Protein AF-A0A7S0G1V3-F1 (afdb_monomer_lite)

Organism: NCBI:txid101924

pLDDT: mean 77.59, std 11.58, range [48.78, 94.12]

InterPro domains:
  IPR014721 Small ribosomal subunit protein uS5 domain 2-type fold, subgroup [G3DSA:3.30.230.10] (59-110)
  IPR020568 Ribosomal protein uS5 domain 2-type superfamily [SSF54211] (12-94)
  IPR050634 DNA Topoisomerase II [PTHR10169] (5-95)

Structure (mmCIF, N/CA/C/O backbone):
data_AF-A0A7S0G1V3-F1
#
_entry.id   AF-A0A7S0G1V3-F1
#
loop_
_atom_site.group_PDB
_atom_site.id
_atom_site.type_symbol
_atom_site.label_atom_id
_atom_site.label_alt_id
_atom_site.label_comp_id
_atom_site.label_asym_id
_atom_site.label_entity_id
_atom_site.label_seq_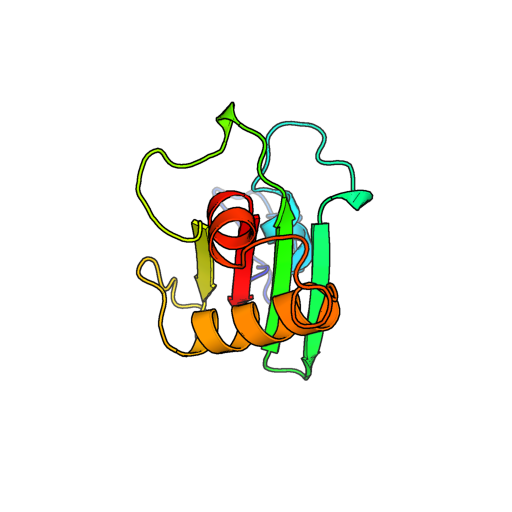id
_atom_site.pdbx_PDB_ins_code
_atom_site.Cartn_x
_atom_site.Cartn_y
_atom_site.Cartn_z
_atom_site.occupancy
_atom_site.B_iso_or_equiv
_atom_site.auth_seq_id
_atom_site.auth_comp_id
_atom_site.auth_asym_id
_atom_site.auth_atom_id
_atom_site.pdbx_PDB_model_num
ATOM 1 N N . ALA A 1 1 ? -8.571 2.653 11.430 1.00 56.03 1 ALA A N 1
ATOM 2 C CA . ALA A 1 1 ? -8.664 4.096 11.149 1.00 56.03 1 ALA A CA 1
ATOM 3 C C . ALA A 1 1 ? -8.406 4.331 9.666 1.00 56.03 1 ALA A C 1
ATOM 5 O O . ALA A 1 1 ? -9.358 4.460 8.921 1.00 56.03 1 ALA A O 1
ATOM 6 N N . CYS A 1 2 ? -7.164 4.199 9.203 1.00 62.66 2 CYS A N 1
ATOM 7 C CA . CYS A 1 2 ? -6.742 4.473 7.819 1.00 62.66 2 CYS A CA 1
ATOM 8 C C . CYS A 1 2 ? -7.369 3.611 6.704 1.00 62.66 2 CYS A C 1
ATOM 10 O O . CYS A 1 2 ? -7.439 4.003 5.538 1.00 62.66 2 CYS A O 1
ATOM 12 N N . LEU A 1 3 ? -7.776 2.390 7.052 1.00 67.12 3 LEU A N 1
ATOM 13 C CA . LEU A 1 3 ? -8.255 1.372 6.110 1.00 67.12 3 LEU A CA 1
ATOM 14 C C . LEU A 1 3 ? -9.781 1.265 6.054 1.00 67.12 3 LEU A C 1
ATOM 16 O O . LEU A 1 3 ? -10.304 0.580 5.179 1.00 67.12 3 LEU A O 1
ATOM 20 N N . ALA A 1 4 ? -10.471 1.928 6.979 1.00 63.22 4 ALA A N 1
ATOM 21 C CA . ALA A 1 4 ? -11.924 1.988 7.019 1.00 63.22 4 ALA A CA 1
ATOM 22 C C . ALA A 1 4 ? -12.438 3.111 6.102 1.00 63.22 4 ALA A C 1
ATOM 24 O O . ALA A 1 4 ? -11.638 3.837 5.492 1.00 63.22 4 ALA A O 1
ATOM 25 N N . ASP A 1 5 ? -13.761 3.223 5.994 1.00 64.69 5 ASP A N 1
ATOM 26 C CA . ASP A 1 5 ? -14.420 4.373 5.378 1.00 64.69 5 ASP A CA 1
ATOM 27 C C . ASP A 1 5 ? -14.070 5.673 6.122 1.00 64.69 5 ASP A C 1
ATOM 29 O O . ASP A 1 5 ? -13.681 5.667 7.297 1.00 64.69 5 ASP A O 1
ATOM 33 N N . GLU A 1 6 ? -14.166 6.797 5.413 1.00 69.62 6 GLU A N 1
ATOM 34 C CA . GLU A 1 6 ? -13.853 8.118 5.961 1.00 69.62 6 GLU A CA 1
ATOM 35 C C . GLU A 1 6 ? -14.678 8.391 7.233 1.00 69.62 6 GLU A C 1
ATOM 37 O O . GLU A 1 6 ? -15.892 8.202 7.259 1.00 69.62 6 GLU A O 1
ATOM 42 N N . GLY A 1 7 ? -14.006 8.831 8.304 1.00 73.25 7 GLY A N 1
ATOM 43 C CA . GLY A 1 7 ? -14.647 9.223 9.568 1.00 73.25 7 GLY A CA 1
ATOM 44 C C . GLY A 1 7 ? -14.539 8.222 10.725 1.00 73.25 7 GLY A C 1
ATOM 45 O O . GLY A 1 7 ? -14.945 8.549 11.840 1.00 73.25 7 GLY A O 1
ATOM 46 N N . VAL A 1 8 ? -13.949 7.037 10.528 1.00 82.44 8 VAL A N 1
ATOM 47 C CA . VAL A 1 8 ? -13.807 6.044 11.610 1.00 82.44 8 VAL A CA 1
ATOM 48 C C . VAL A 1 8 ? -12.602 6.339 12.512 1.00 82.44 8 VAL A C 1
ATOM 50 O O . VAL A 1 8 ? -11.442 6.224 12.105 1.00 82.44 8 VAL A O 1
ATOM 53 N N . GLN A 1 9 ? -12.876 6.637 13.784 1.00 83.62 9 GLN A N 1
ATOM 54 C CA . GLN A 1 9 ? -11.856 6.769 14.827 1.00 83.62 9 GLN A CA 1
ATOM 55 C C . GLN A 1 9 ? -11.584 5.414 15.482 1.00 83.62 9 GLN A C 1
ATOM 57 O O . GLN A 1 9 ? -12.512 4.683 15.816 1.00 83.62 9 GLN A O 1
ATOM 62 N N . VAL A 1 10 ? -10.306 5.074 15.667 1.00 85.50 10 VAL A N 1
ATOM 63 C CA . VAL A 1 10 ? -9.899 3.805 16.286 1.00 85.50 10 VAL A CA 1
ATOM 64 C C . VAL A 1 10 ? -9.008 4.072 17.488 1.00 85.50 10 VAL A C 1
ATOM 66 O O . VAL A 1 10 ? -8.071 4.872 17.422 1.00 85.50 10 VAL A O 1
ATOM 69 N N . THR A 1 11 ? -9.302 3.370 18.576 1.00 90.25 11 THR A N 1
ATOM 70 C CA . THR A 1 11 ? -8.497 3.325 19.792 1.00 90.25 11 THR A CA 1
ATOM 71 C C . THR A 1 11 ? -7.918 1.923 19.965 1.00 90.25 11 THR A C 1
ATOM 73 O O . THR A 1 11 ? -8.552 0.924 19.629 1.00 90.25 11 THR A O 1
ATOM 76 N N . PHE A 1 12 ? -6.690 1.844 20.467 1.00 88.44 12 PHE A N 1
ATOM 77 C CA . PHE A 1 12 ? -6.016 0.599 20.813 1.00 88.44 12 PHE A CA 1
ATOM 78 C C . PHE A 1 12 ? -5.470 0.724 22.234 1.00 88.44 12 PHE A C 1
ATOM 80 O O . PHE A 1 12 ? -4.729 1.660 22.532 1.00 88.44 12 PHE A O 1
ATOM 87 N N . ASN A 1 13 ? -5.873 -0.187 23.124 1.00 94.12 13 ASN A N 1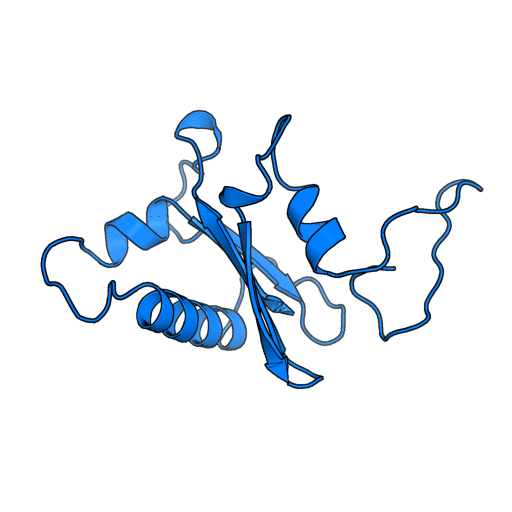
ATOM 88 C CA . ASN A 1 13 ? -5.515 -0.167 24.550 1.00 94.12 13 ASN A CA 1
ATOM 89 C C . ASN A 1 13 ? -5.767 1.194 25.230 1.00 94.12 13 ASN A C 1
ATOM 91 O O . ASN A 1 13 ? -4.929 1.692 25.975 1.00 94.12 13 ASN A O 1
ATOM 95 N N . GLY A 1 14 ? -6.902 1.832 24.925 1.00 91.88 14 GLY A N 1
ATOM 96 C CA . GLY A 1 14 ? -7.274 3.144 25.471 1.00 91.88 14 GLY A CA 1
ATOM 97 C C . GLY A 1 14 ? -6.592 4.343 24.803 1.00 91.88 14 GLY A C 1
ATOM 98 O O . GLY A 1 14 ? -7.044 5.470 24.981 1.00 91.88 14 GLY A O 1
ATOM 99 N N . ASN A 1 15 ? -5.575 4.121 23.968 1.00 92.12 15 ASN A N 1
ATOM 100 C CA . ASN A 1 15 ? -4.884 5.181 23.243 1.00 92.12 15 ASN A CA 1
ATOM 101 C C . ASN A 1 15 ? -5.483 5.373 21.851 1.00 92.12 15 ASN A C 1
ATOM 103 O O . ASN A 1 15 ? -5.729 4.415 21.116 1.00 92.12 15 ASN A O 1
ATOM 107 N N . ARG A 1 16 ? -5.703 6.629 21.460 1.00 87.56 16 ARG A N 1
ATOM 108 C CA . ARG A 1 16 ? -6.159 6.958 20.109 1.00 87.56 16 ARG A CA 1
ATOM 109 C C . ARG A 1 16 ? -5.024 6.751 19.118 1.00 87.56 16 ARG A C 1
ATOM 111 O O . ARG A 1 16 ? -3.930 7.278 19.296 1.00 87.56 16 ARG A O 1
ATOM 118 N N . ILE A 1 17 ? -5.318 6.034 18.042 1.00 87.88 17 ILE A N 1
ATOM 119 C CA . ILE A 1 17 ? -4.394 5.903 16.924 1.00 87.88 17 ILE A CA 1
ATOM 120 C C . ILE A 1 17 ? -4.384 7.241 16.155 1.00 87.88 17 ILE A C 1
ATOM 122 O O . ILE A 1 17 ? -5.453 7.673 15.712 1.00 87.88 17 ILE A O 1
ATOM 126 N N . PRO A 1 18 ? -3.229 7.922 16.003 1.00 83.19 18 PRO A N 1
ATOM 127 C CA . PRO A 1 18 ? -3.185 9.283 15.458 1.00 83.19 18 PRO A CA 1
ATOM 128 C C . PRO A 1 18 ? -3.295 9.338 13.928 1.00 83.19 18 PRO A C 1
ATOM 130 O O . PRO A 1 18 ? -3.548 10.400 13.370 1.00 83.19 18 PRO A O 1
ATOM 133 N N . PHE A 1 19 ? -3.129 8.207 13.242 1.00 83.12 19 PHE A N 1
ATOM 134 C CA . PHE A 1 19 ? -3.159 8.125 11.784 1.00 83.12 19 PHE A CA 1
ATOM 135 C C . PHE A 1 19 ? -4.572 7.841 11.269 1.00 83.12 19 PHE A C 1
ATOM 137 O O . PHE A 1 19 ? -5.279 6.961 11.773 1.00 83.12 19 PHE A O 1
ATOM 144 N N . THR A 1 20 ? -4.982 8.602 10.254 1.00 81.31 20 THR A N 1
ATOM 145 C CA . THR A 1 20 ? -6.367 8.611 9.750 1.00 81.31 20 THR A CA 1
ATOM 146 C C . THR A 1 20 ? -6.457 8.318 8.261 1.00 81.31 20 THR A C 1
ATOM 148 O O . THR A 1 20 ? -7.495 7.840 7.807 1.00 81.31 20 THR A O 1
ATOM 151 N N . SER A 1 21 ? -5.372 8.521 7.512 1.00 83.44 21 SER A N 1
ATOM 152 C CA . SER A 1 21 ? -5.338 8.313 6.069 1.00 83.44 21 SER A CA 1
ATOM 153 C C . SER A 1 21 ? -4.602 7.026 5.690 1.00 83.44 21 SER A C 1
ATOM 155 O O . SER A 1 21 ? -3.711 6.553 6.402 1.00 83.44 21 SER A O 1
ATOM 157 N N . PHE A 1 22 ? -4.953 6.448 4.538 1.00 84.50 22 PHE A N 1
ATOM 158 C CA . PHE A 1 22 ? -4.227 5.304 3.974 1.00 84.50 22 PHE A CA 1
ATOM 159 C C . PHE A 1 22 ? -2.750 5.632 3.702 1.00 84.50 22 PHE A C 1
ATOM 161 O O . PHE A 1 22 ? -1.891 4.766 3.863 1.00 84.50 22 PHE A O 1
ATOM 168 N N . ARG A 1 23 ? -2.450 6.894 3.366 1.00 83.62 23 ARG A N 1
ATOM 169 C CA . ARG A 1 23 ? -1.079 7.385 3.210 1.00 83.62 23 ARG A CA 1
ATOM 170 C C . ARG A 1 23 ? -0.301 7.296 4.516 1.00 83.62 23 ARG A C 1
ATOM 172 O O . ARG A 1 23 ? 0.804 6.763 4.506 1.00 83.62 23 ARG A O 1
ATOM 179 N N . ASP A 1 24 ? -0.896 7.732 5.624 1.00 84.69 24 ASP A N 1
ATOM 180 C CA . ASP A 1 24 ? -0.253 7.650 6.939 1.00 84.69 24 ASP A CA 1
ATOM 181 C C . ASP A 1 24 ? 0.044 6.191 7.289 1.00 84.69 24 ASP A C 1
ATOM 183 O O . ASP A 1 24 ? 1.124 5.875 7.772 1.00 84.69 24 ASP A O 1
ATOM 187 N N . TYR A 1 25 ? -0.895 5.283 6.992 1.00 86.50 25 TYR A N 1
ATOM 188 C CA . TYR A 1 25 ? -0.695 3.854 7.218 1.00 86.50 25 TYR A CA 1
ATOM 189 C C . TYR A 1 25 ? 0.478 3.300 6.408 1.00 86.50 25 TYR A C 1
ATOM 191 O O . TYR A 1 25 ? 1.300 2.577 6.959 1.00 86.50 25 TYR A O 1
ATOM 199 N N . ALA A 1 26 ? 0.590 3.637 5.123 1.00 85.25 26 ALA A N 1
ATOM 200 C CA . ALA A 1 26 ? 1.716 3.190 4.305 1.00 85.25 26 ALA A CA 1
ATOM 201 C C . ALA A 1 26 ? 3.052 3.803 4.743 1.00 85.25 26 ALA A C 1
ATOM 203 O O . ALA A 1 26 ? 4.084 3.140 4.655 1.00 85.25 26 ALA A O 1
ATOM 204 N N . ALA A 1 27 ? 3.042 5.037 5.253 1.00 81.88 27 ALA A N 1
ATOM 205 C CA . ALA A 1 27 ? 4.235 5.676 5.797 1.00 81.88 27 ALA A CA 1
ATOM 206 C C . ALA A 1 27 ? 4.801 4.926 7.020 1.00 81.88 27 ALA A C 1
ATOM 208 O O . ALA A 1 27 ? 6.009 4.957 7.238 1.00 81.88 27 ALA A O 1
ATOM 209 N N . LEU A 1 28 ? 3.968 4.179 7.762 1.00 84.31 28 LEU A N 1
ATOM 210 C CA . LEU A 1 28 ? 4.426 3.324 8.868 1.00 84.31 28 LEU A CA 1
ATOM 211 C C . LEU A 1 28 ? 5.288 2.140 8.409 1.00 84.31 28 LEU A C 1
ATOM 213 O O . LEU A 1 28 ? 5.999 1.555 9.220 1.00 84.31 28 LEU A O 1
ATOM 217 N N . HIS A 1 29 ? 5.214 1.738 7.137 1.00 78.88 29 HIS A N 1
ATOM 218 C CA . HIS A 1 29 ? 5.797 0.475 6.666 1.00 78.88 29 HIS A CA 1
ATOM 219 C C . HIS A 1 29 ? 7.305 0.522 6.385 1.00 78.88 29 HIS A C 1
ATOM 221 O O . HIS A 1 29 ? 7.809 -0.324 5.650 1.00 78.88 29 HIS A O 1
ATOM 227 N N . GLY A 1 30 ? 8.066 1.483 6.912 1.00 69.06 30 GLY A N 1
ATOM 228 C CA . GLY A 1 30 ? 9.521 1.575 6.711 1.00 69.06 30 GLY A CA 1
ATOM 229 C C . GLY A 1 30 ? 10.292 1.826 7.999 1.00 69.06 30 GLY A C 1
ATOM 230 O O . GLY A 1 30 ? 9.729 2.280 8.994 1.00 69.06 30 GLY A O 1
ATOM 231 N N . ARG A 1 31 ? 11.595 1.534 7.981 1.00 62.62 31 ARG A N 1
ATOM 232 C CA . ARG A 1 31 ? 12.504 1.970 9.050 1.00 62.62 31 ARG A CA 1
ATOM 233 C C . ARG A 1 31 ? 12.849 3.456 8.880 1.00 62.62 31 ARG A C 1
ATOM 235 O O . ARG A 1 31 ? 12.956 3.947 7.760 1.00 62.62 31 ARG A O 1
ATOM 242 N N . GLU A 1 32 ? 12.965 4.155 10.007 1.00 61.28 32 GLU A N 1
ATOM 243 C CA . GLU A 1 32 ? 13.210 5.599 10.157 1.00 61.28 32 GLU A CA 1
ATOM 244 C C . GLU A 1 32 ? 14.216 6.240 9.171 1.00 61.28 32 GLU A C 1
ATOM 246 O O . GLU A 1 32 ? 15.165 5.598 8.714 1.00 61.28 32 GLU A O 1
ATOM 251 N N . PRO A 1 33 ? 14.119 7.568 8.981 1.00 50.59 33 PRO A N 1
ATOM 252 C CA . PRO A 1 33 ? 12.935 8.259 8.509 1.00 50.59 33 PRO A CA 1
ATOM 253 C C . PRO A 1 33 ? 12.790 7.961 7.015 1.00 50.59 33 PRO A C 1
ATOM 255 O O . PRO A 1 33 ? 13.681 8.235 6.205 1.00 50.59 33 PRO A O 1
ATOM 258 N N . VAL A 1 34 ? 11.646 7.399 6.638 1.00 52.91 34 VAL A N 1
ATOM 259 C CA . VAL A 1 34 ? 11.243 7.332 5.237 1.00 52.91 34 VAL A CA 1
ATOM 260 C C . VAL A 1 34 ? 11.056 8.782 4.808 1.00 52.91 34 VAL A C 1
ATOM 262 O O . VAL A 1 34 ? 10.091 9.424 5.214 1.00 52.91 34 VAL A O 1
ATOM 265 N N . SER A 1 35 ? 12.005 9.343 4.058 1.00 54.25 35 SER A N 1
ATOM 266 C CA . SER A 1 35 ? 11.791 10.654 3.460 1.00 54.25 35 SER A CA 1
ATOM 267 C C . SER A 1 35 ? 10.493 10.571 2.658 1.00 54.25 35 SER A C 1
ATOM 269 O O . SER A 1 35 ? 10.326 9.647 1.853 1.00 54.25 35 SER A O 1
ATOM 271 N N . ASP A 1 36 ? 9.570 11.510 2.888 1.00 52.97 36 ASP A N 1
ATOM 272 C CA . ASP A 1 36 ? 8.265 11.597 2.206 1.00 52.97 36 ASP A CA 1
ATOM 273 C C . ASP A 1 36 ? 8.395 11.445 0.676 1.00 52.97 36 ASP A C 1
ATOM 275 O O . ASP A 1 36 ? 7.488 10.969 -0.000 1.00 52.97 36 ASP A O 1
ATOM 279 N N . SER A 1 37 ? 9.566 11.792 0.132 1.00 54.12 37 SER A N 1
ATOM 280 C CA . SER A 1 37 ? 9.952 11.666 -1.274 1.00 54.12 37 SER A CA 1
ATOM 281 C C . SER A 1 37 ? 10.049 10.236 -1.821 1.00 54.12 37 SER A C 1
ATOM 283 O O . SER A 1 37 ? 10.107 10.068 -3.036 1.00 54.12 37 SER A O 1
ATOM 285 N N . SER A 1 38 ? 10.085 9.204 -0.976 1.00 68.06 38 SER A N 1
ATOM 286 C CA . SER A 1 38 ? 10.219 7.804 -1.420 1.00 68.06 38 SER A CA 1
ATOM 2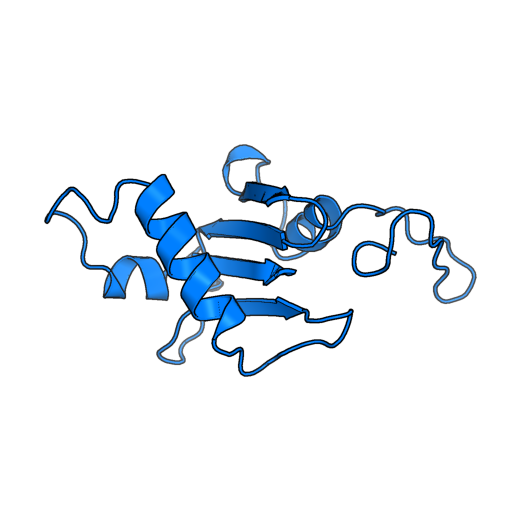87 C C . SER A 1 38 ? 8.883 7.078 -1.596 1.00 68.06 38 SER A C 1
ATOM 289 O O . SER A 1 38 ? 8.858 5.948 -2.090 1.00 68.06 38 SER A O 1
ATOM 291 N N . LEU A 1 39 ? 7.781 7.720 -1.200 1.00 75.94 39 LEU A N 1
ATOM 292 C CA . LEU A 1 39 ? 6.447 7.143 -1.159 1.00 75.94 39 LEU A CA 1
ATOM 293 C C . LEU A 1 39 ? 5.541 7.863 -2.166 1.00 75.94 39 LEU A C 1
ATOM 295 O O . LEU A 1 39 ? 5.101 8.990 -1.949 1.00 75.94 39 LEU A O 1
ATOM 299 N N . ILE A 1 40 ? 5.244 7.201 -3.277 1.00 80.12 40 ILE A N 1
ATOM 300 C CA . ILE A 1 40 ? 4.370 7.747 -4.317 1.00 80.12 40 ILE A CA 1
ATOM 301 C C . ILE A 1 40 ? 2.946 7.290 -4.027 1.00 80.12 40 ILE A C 1
ATOM 303 O O . ILE A 1 40 ? 2.717 6.100 -3.832 1.00 80.12 40 ILE A O 1
ATOM 307 N N . PHE A 1 41 ? 1.996 8.223 -4.023 1.00 81.31 41 PHE A N 1
ATOM 308 C CA . PHE A 1 41 ? 0.573 7.959 -3.816 1.00 81.31 41 PHE A CA 1
ATOM 309 C C . PHE A 1 41 ? -0.252 8.402 -5.017 1.00 81.31 41 PHE A C 1
ATOM 311 O O . PHE A 1 41 ? 0.018 9.434 -5.627 1.00 81.31 41 PHE A O 1
ATOM 318 N N . GLY A 1 42 ? -1.295 7.640 -5.323 1.00 81.62 42 GLY A N 1
ATOM 319 C CA . GLY A 1 42 ? -2.284 7.992 -6.325 1.00 81.62 42 GLY A CA 1
ATOM 320 C C . GLY A 1 42 ? -3.679 7.536 -5.920 1.00 81.62 42 GLY A C 1
ATOM 321 O O . GLY A 1 42 ? -3.863 6.624 -5.113 1.00 81.62 42 GLY A O 1
ATOM 322 N N . SER A 1 43 ? -4.677 8.204 -6.485 1.00 81.44 43 SER A N 1
ATOM 323 C CA . SER A 1 43 ? -6.083 7.868 -6.299 1.00 81.44 43 SER A CA 1
ATOM 324 C C . SER A 1 43 ? -6.721 7.625 -7.657 1.00 81.44 43 SER A C 1
ATOM 326 O O . SER A 1 43 ? -6.611 8.446 -8.565 1.00 81.44 43 SER A O 1
ATOM 328 N N . GLY A 1 44 ? -7.392 6.484 -7.787 1.00 77.94 44 GLY A N 1
ATOM 329 C CA . GLY A 1 44 ? -8.224 6.132 -8.935 1.00 77.94 44 GLY A CA 1
ATOM 330 C C . GLY A 1 44 ? -9.698 6.489 -8.723 1.00 77.94 44 GLY A C 1
ATOM 331 O O . GLY A 1 44 ? -10.558 5.904 -9.376 1.00 77.94 44 GLY A O 1
ATOM 332 N N . GLY A 1 45 ? -10.000 7.379 -7.770 1.00 80.69 45 GLY A N 1
ATOM 333 C CA . GLY A 1 45 ? -11.351 7.748 -7.342 1.00 80.69 45 GLY A CA 1
ATOM 334 C C . GLY A 1 45 ? -11.638 7.337 -5.893 1.00 80.69 45 GLY A C 1
ATOM 335 O O . GLY A 1 45 ? -10.743 6.954 -5.148 1.00 80.69 45 GLY A O 1
ATOM 336 N N . ARG A 1 46 ? -12.910 7.384 -5.472 1.00 77.81 46 ARG A N 1
ATOM 337 C CA . ARG A 1 46 ? -13.291 7.151 -4.059 1.00 77.81 46 ARG A CA 1
ATOM 338 C C . ARG A 1 46 ? -13.016 5.727 -3.554 1.00 77.81 46 ARG A C 1
ATOM 340 O O . ARG A 1 46 ? -12.893 5.522 -2.355 1.00 77.81 46 ARG A O 1
ATOM 347 N N . ARG A 1 47 ? -12.958 4.743 -4.458 1.00 81.81 47 ARG A N 1
ATOM 348 C CA . ARG A 1 47 ? -12.815 3.311 -4.131 1.00 81.81 47 ARG A CA 1
ATOM 349 C C . ARG A 1 47 ? -11.423 2.735 -4.376 1.00 81.81 47 ARG A C 1
ATOM 351 O O . ARG A 1 47 ? -11.226 1.572 -4.069 1.00 81.81 47 ARG A O 1
ATOM 358 N N . PHE A 1 48 ? -10.515 3.502 -4.978 1.00 85.00 48 PHE A N 1
ATOM 359 C CA . PHE A 1 48 ? -9.186 3.016 -5.333 1.00 85.00 48 PHE A CA 1
ATOM 360 C C . PHE A 1 48 ? -8.136 4.001 -4.857 1.00 85.00 48 PHE A C 1
ATOM 362 O O . PHE A 1 48 ? -8.039 5.114 -5.375 1.00 85.00 48 PHE A O 1
ATOM 369 N N . GLN A 1 49 ? -7.315 3.561 -3.918 1.00 87.81 49 GLN A N 1
ATOM 370 C CA . GLN A 1 49 ? -6.117 4.263 -3.494 1.00 87.81 49 GLN A CA 1
ATOM 371 C C . GLN A 1 49 ? -4.932 3.325 -3.649 1.00 87.81 49 GLN A C 1
ATOM 373 O O . GLN A 1 49 ? -4.988 2.145 -3.311 1.00 87.81 49 GLN A O 1
ATOM 378 N N . TYR A 1 50 ? -3.842 3.849 -4.182 1.00 88.69 50 TYR A N 1
ATOM 379 C CA . TYR A 1 50 ? -2.649 3.062 -4.413 1.00 88.69 50 TYR A CA 1
ATOM 380 C C . TYR A 1 50 ? -1.404 3.848 -4.065 1.00 88.69 50 TYR A C 1
ATOM 382 O O . TYR A 1 50 ? -1.381 5.078 -4.109 1.00 88.69 50 TYR A O 1
ATOM 390 N N . GLY A 1 51 ? -0.355 3.116 -3.730 1.00 86.62 51 GLY A N 1
ATOM 391 C CA . GLY A 1 51 ? 0.941 3.698 -3.476 1.00 86.62 51 GLY A CA 1
ATOM 392 C C . GLY A 1 51 ? 2.070 2.739 -3.787 1.00 86.62 51 GLY A C 1
ATOM 393 O O . GLY A 1 51 ? 1.871 1.535 -3.946 1.00 86.62 51 GLY A O 1
ATOM 394 N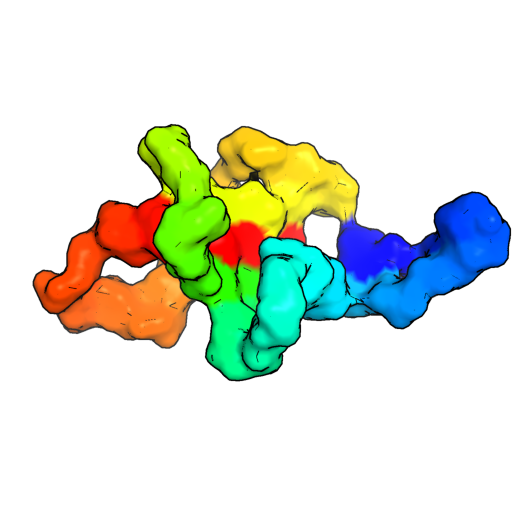 N . MET A 1 52 ? 3.268 3.289 -3.889 1.00 85.31 52 MET A N 1
ATOM 395 C CA . MET A 1 52 ? 4.483 2.530 -4.118 1.00 85.31 52 MET A CA 1
ATOM 396 C C . MET A 1 52 ? 5.622 3.144 -3.327 1.00 85.31 52 MET A C 1
ATOM 398 O O . MET A 1 52 ? 5.765 4.366 -3.274 1.00 85.31 52 MET A O 1
ATOM 402 N N . ARG A 1 53 ? 6.455 2.276 -2.760 1.00 83.88 53 ARG A N 1
ATOM 403 C CA . ARG A 1 53 ? 7.747 2.646 -2.197 1.00 83.88 53 ARG A CA 1
ATOM 404 C C . ARG A 1 53 ? 8.849 1.827 -2.840 1.00 83.88 53 ARG A C 1
ATOM 406 O O . ARG A 1 53 ? 8.649 0.653 -3.139 1.00 83.88 53 ARG A O 1
ATOM 413 N N . ILE A 1 54 ? 10.021 2.427 -2.989 1.00 80.75 54 ILE A N 1
ATOM 414 C CA . ILE A 1 54 ? 11.243 1.687 -3.301 1.00 80.75 54 ILE A CA 1
ATOM 415 C C . ILE A 1 54 ? 11.761 1.035 -2.014 1.00 80.75 54 ILE A C 1
ATOM 417 O O . ILE A 1 54 ? 11.805 1.659 -0.953 1.00 80.75 54 ILE A O 1
ATOM 421 N N . LEU A 1 55 ? 12.133 -0.234 -2.110 1.00 79.69 55 LEU A N 1
ATOM 422 C CA . LEU A 1 55 ? 12.713 -1.011 -1.025 1.00 79.69 55 LEU A CA 1
ATOM 423 C C . LEU A 1 55 ? 14.235 -0.907 -1.037 1.00 79.69 55 LEU A C 1
ATOM 425 O O . LEU A 1 55 ? 14.879 -1.043 -2.087 1.00 79.69 55 LEU A O 1
ATOM 429 N N . ARG A 1 56 ? 14.808 -0.735 0.153 1.00 77.44 56 ARG A N 1
ATOM 430 C CA . ARG A 1 56 ? 16.248 -0.905 0.371 1.00 77.44 56 ARG A CA 1
ATOM 431 C C . ARG A 1 56 ? 16.612 -2.387 0.331 1.00 77.44 56 ARG A C 1
ATOM 433 O O . ARG A 1 56 ? 15.742 -3.238 0.479 1.00 77.44 56 ARG A O 1
ATOM 440 N N . GLU A 1 57 ? 17.883 -2.702 0.091 1.00 76.19 57 GLU A N 1
ATOM 441 C CA . GLU A 1 57 ? 18.346 -4.092 -0.047 1.00 76.19 57 GLU A CA 1
ATOM 442 C C . GLU A 1 57 ? 18.027 -4.962 1.174 1.00 76.19 57 GLU A C 1
ATOM 444 O O . GLU A 1 57 ? 17.640 -6.113 1.009 1.00 76.19 57 GLU A O 1
ATOM 449 N N . ASP A 1 58 ? 18.110 -4.399 2.379 1.00 75.81 58 ASP A N 1
ATOM 450 C CA . ASP A 1 58 ? 17.814 -5.068 3.649 1.00 75.81 58 ASP A CA 1
ATOM 451 C C . ASP A 1 58 ? 16.312 -5.292 3.899 1.00 75.81 58 ASP A C 1
ATOM 453 O O . ASP A 1 58 ? 15.937 -6.147 4.700 1.00 75.81 58 ASP A O 1
ATOM 457 N N . GLU A 1 59 ? 15.448 -4.548 3.206 1.00 74.94 59 GLU A N 1
ATOM 458 C CA . GLU A 1 59 ? 13.988 -4.690 3.262 1.00 74.94 59 GLU A CA 1
ATOM 459 C C . GLU A 1 59 ? 13.445 -5.599 2.147 1.00 74.94 59 GLU A C 1
ATOM 461 O O . GLU A 1 59 ? 12.242 -5.877 2.085 1.00 74.94 59 GLU A O 1
ATOM 466 N N . ARG A 1 60 ? 14.302 -6.052 1.224 1.00 74.31 60 ARG A N 1
ATOM 467 C CA . ARG A 1 60 ? 13.888 -6.959 0.153 1.00 74.31 60 ARG A CA 1
ATOM 468 C C . ARG A 1 60 ? 13.613 -8.340 0.725 1.00 74.31 60 ARG A C 1
ATOM 470 O O . ARG A 1 60 ? 14.439 -8.942 1.404 1.00 74.31 60 ARG A O 1
ATOM 477 N N . SER A 1 61 ? 12.439 -8.862 0.403 1.00 69.62 61 SER A N 1
ATOM 478 C CA . SER A 1 61 ? 12.094 -10.242 0.681 1.00 69.62 61 SER A CA 1
ATOM 479 C C . SER A 1 61 ? 13.031 -11.156 -0.113 1.00 69.62 61 SER A C 1
ATOM 481 O O . SER A 1 61 ? 13.199 -10.949 -1.317 1.00 69.62 61 SER A O 1
ATOM 483 N N . PRO A 1 62 ? 13.604 -12.194 0.517 1.00 65.44 62 PRO A N 1
ATOM 484 C CA . PRO A 1 62 ? 14.372 -13.216 -0.190 1.00 65.44 62 PRO A CA 1
ATOM 485 C C . PRO A 1 62 ? 13.481 -14.103 -1.078 1.00 65.44 62 PRO A C 1
ATOM 487 O O . PRO A 1 62 ? 13.986 -14.898 -1.868 1.00 65.44 62 PRO A O 1
ATOM 490 N N . LEU A 1 63 ? 12.154 -13.994 -0.948 1.00 64.06 63 LEU A N 1
ATOM 491 C CA . LEU A 1 63 ? 11.194 -14.716 -1.775 1.00 64.06 63 LEU A CA 1
ATOM 492 C C . LEU A 1 63 ? 10.975 -13.989 -3.104 1.00 64.06 63 LEU A C 1
ATOM 494 O O . LEU A 1 63 ? 10.777 -12.777 -3.146 1.00 64.06 63 LEU A O 1
ATOM 498 N N . VAL A 1 64 ? 10.937 -14.758 -4.193 1.00 64.88 64 VAL A N 1
ATOM 499 C CA . VAL A 1 64 ? 10.654 -14.245 -5.537 1.00 64.88 64 VAL A CA 1
ATOM 500 C C . VAL A 1 64 ? 9.208 -13.747 -5.600 1.00 64.88 64 VAL A C 1
ATOM 502 O O . VAL A 1 64 ? 8.267 -14.538 -5.555 1.00 64.88 64 VAL A O 1
ATOM 505 N N . GLY A 1 65 ? 9.018 -12.435 -5.721 1.00 68.12 65 GLY A N 1
ATOM 506 C CA . GLY A 1 65 ? 7.697 -11.832 -5.879 1.00 68.12 65 GLY A CA 1
ATOM 507 C C . GLY A 1 65 ? 7.685 -10.339 -5.575 1.00 68.12 65 GLY A C 1
ATOM 508 O O . GLY A 1 65 ? 8.606 -9.812 -4.958 1.00 68.12 65 GLY A O 1
ATOM 509 N N . VAL A 1 66 ? 6.628 -9.652 -6.016 1.00 78.25 66 VAL A N 1
ATOM 510 C CA . VAL A 1 66 ? 6.409 -8.254 -5.626 1.00 78.25 66 VAL A CA 1
ATOM 511 C C . VAL A 1 66 ? 5.977 -8.221 -4.163 1.00 78.25 66 VAL A C 1
ATOM 513 O O . VAL A 1 66 ? 5.074 -8.963 -3.764 1.00 78.25 66 VAL A O 1
ATOM 516 N N . GLN A 1 67 ? 6.606 -7.374 -3.354 1.00 87.31 67 GLN A N 1
ATOM 517 C CA . GLN A 1 67 ? 6.116 -7.146 -2.001 1.00 87.31 67 GLN A CA 1
ATOM 518 C C . GLN A 1 67 ? 4.881 -6.258 -2.063 1.00 87.31 67 GLN A C 1
ATOM 520 O O . GLN A 1 67 ? 4.841 -5.273 -2.803 1.00 87.31 67 GLN A O 1
ATOM 525 N N . GLN A 1 68 ? 3.852 -6.617 -1.300 1.00 89.75 68 GLN A N 1
ATOM 526 C CA . GLN A 1 68 ? 2.573 -5.933 -1.387 1.00 89.75 68 GLN A CA 1
ATOM 527 C C . GLN A 1 68 ? 1.813 -5.936 -0.064 1.00 89.75 68 GLN A C 1
ATOM 529 O O . GLN A 1 68 ? 1.796 -6.928 0.664 1.00 89.75 68 GLN A O 1
ATOM 534 N N . VAL A 1 69 ? 1.143 -4.822 0.203 1.00 90.81 69 VAL A N 1
ATOM 535 C CA . VAL A 1 69 ? 0.207 -4.634 1.307 1.00 90.81 69 VAL A CA 1
ATOM 536 C C . VAL A 1 69 ? -1.100 -4.155 0.693 1.00 90.81 69 VAL A C 1
ATOM 538 O O . VAL A 1 69 ? -1.188 -3.033 0.191 1.00 90.81 69 VAL A O 1
ATOM 541 N N . SER A 1 70 ? -2.111 -5.020 0.687 1.00 91.50 70 SER A N 1
ATOM 542 C CA . SER A 1 70 ? -3.363 -4.731 -0.005 1.00 91.50 70 SER A CA 1
ATOM 543 C C . SER A 1 70 ? -4.610 -5.057 0.797 1.00 91.50 70 SER A C 1
ATOM 545 O O . SER A 1 70 ? -4.613 -5.953 1.647 1.00 91.50 70 SER A O 1
ATOM 547 N N . PHE A 1 71 ? -5.671 -4.312 0.494 1.00 91.31 71 PHE A N 1
ATOM 548 C CA . PHE A 1 71 ? -6.970 -4.431 1.128 1.00 91.31 71 PHE A CA 1
ATOM 549 C C . PHE A 1 71 ? -8.088 -4.406 0.094 1.00 91.31 71 PHE A C 1
ATOM 551 O O . PHE A 1 71 ? -8.014 -3.678 -0.891 1.00 91.31 71 PHE A O 1
ATOM 558 N N . VAL A 1 72 ? -9.145 -5.171 0.349 1.00 90.44 72 VAL A N 1
ATOM 559 C CA . VAL A 1 72 ? -10.415 -5.081 -0.382 1.00 90.44 72 VAL A CA 1
ATOM 560 C C . VAL A 1 72 ? -11.523 -5.008 0.653 1.00 90.44 72 VAL A C 1
ATOM 562 O O . VAL A 1 72 ? -11.653 -5.919 1.464 1.00 90.44 72 VAL A O 1
ATOM 565 N N . ASN A 1 73 ? -12.296 -3.918 0.667 1.00 87.25 73 ASN A N 1
ATOM 566 C CA . ASN A 1 73 ? -13.334 -3.675 1.681 1.00 87.25 73 ASN A CA 1
ATOM 567 C C . ASN A 1 73 ? -12.811 -3.887 3.118 1.00 87.25 73 ASN A C 1
ATOM 569 O O . ASN A 1 73 ? -13.416 -4.594 3.920 1.00 87.25 73 ASN A O 1
ATOM 573 N N . SER A 1 74 ? -11.628 -3.332 3.407 1.00 85.75 74 SER A N 1
ATOM 574 C CA . SER A 1 74 ? -10.918 -3.466 4.691 1.00 85.75 74 SER A CA 1
ATOM 575 C C . SER A 1 74 ? -10.451 -4.888 5.065 1.00 85.75 74 SER A C 1
ATOM 577 O O . SER A 1 74 ? -9.908 -5.075 6.152 1.00 85.75 74 SER A O 1
ATOM 579 N N . VAL A 1 75 ? -10.569 -5.876 4.171 1.00 89.12 75 VAL A N 1
ATOM 580 C CA . VAL A 1 75 ? -9.990 -7.220 4.342 1.00 89.12 75 VAL A CA 1
ATOM 581 C C . VAL A 1 75 ? -8.552 -7.230 3.840 1.00 89.12 75 VAL A C 1
ATOM 583 O O . VAL A 1 75 ? -8.308 -6.887 2.687 1.00 89.12 75 VAL A O 1
ATOM 586 N N . ALA A 1 76 ? -7.606 -7.653 4.680 1.00 88.81 76 ALA A N 1
ATOM 587 C CA . ALA A 1 76 ? -6.200 -7.779 4.300 1.00 88.81 76 ALA A CA 1
ATOM 588 C C . ALA A 1 76 ? -5.982 -8.954 3.328 1.00 88.81 76 ALA A C 1
ATOM 590 O O . ALA A 1 76 ? -6.171 -10.119 3.682 1.00 88.81 76 ALA A O 1
ATOM 591 N N . THR A 1 77 ? -5.548 -8.660 2.102 1.00 90.88 77 THR A N 1
ATOM 592 C CA . THR A 1 77 ? -5.302 -9.658 1.052 1.00 90.88 77 THR A CA 1
ATOM 593 C C . THR A 1 77 ? -3.820 -10.019 0.972 1.00 90.88 77 THR A C 1
ATOM 595 O O . THR A 1 77 ? -3.107 -9.593 0.065 1.00 90.88 77 THR A O 1
ATOM 598 N N . TYR A 1 78 ? -3.339 -10.842 1.910 1.00 86.62 78 TYR A N 1
ATOM 599 C CA . TYR A 1 78 ? -1.912 -11.196 2.034 1.00 86.62 78 TYR A CA 1
ATOM 600 C C . TYR A 1 78 ? -1.303 -11.842 0.779 1.00 86.62 78 TYR A C 1
ATOM 602 O O . TYR A 1 78 ? -0.154 -11.573 0.441 1.00 86.62 78 TYR A O 1
ATOM 610 N N . ARG A 1 79 ? -2.078 -12.665 0.059 1.00 86.00 79 ARG A N 1
ATOM 611 C CA . ARG A 1 79 ? -1.648 -13.302 -1.203 1.00 86.00 79 ARG A CA 1
ATOM 612 C C . ARG A 1 79 ? -1.881 -12.432 -2.443 1.00 86.00 79 ARG A C 1
ATOM 614 O O . ARG A 1 79 ? -1.536 -12.838 -3.547 1.00 86.00 79 ARG A O 1
ATOM 621 N N . GLY A 1 80 ? -2.473 -11.256 -2.265 1.00 86.62 80 GLY A N 1
ATOM 622 C CA . GLY A 1 80 ? -2.836 -10.351 -3.344 1.00 86.62 80 GLY A CA 1
ATOM 623 C C . GLY A 1 80 ? -4.021 -10.853 -4.166 1.00 86.62 80 GLY A C 1
ATOM 624 O O . GLY A 1 80 ? -4.925 -11.499 -3.637 1.00 86.62 80 GLY A O 1
ATOM 625 N N . GLY A 1 81 ? -4.044 -10.501 -5.450 1.00 88.25 81 GLY A N 1
ATOM 626 C CA . GLY A 1 81 ? -5.132 -10.815 -6.372 1.00 88.25 81 GLY A CA 1
ATOM 627 C C . GLY A 1 81 ? -5.104 -9.924 -7.613 1.00 88.25 81 GLY A C 1
ATOM 628 O O . GLY A 1 81 ? -4.132 -9.207 -7.862 1.00 88.25 81 GLY A O 1
ATOM 629 N N . SER A 1 82 ? -6.191 -9.941 -8.382 1.00 89.75 82 SER A N 1
ATOM 630 C CA . SER A 1 82 ? -6.329 -9.139 -9.606 1.00 89.75 82 SER A CA 1
ATOM 631 C C . SER A 1 82 ? -6.270 -7.629 -9.347 1.00 89.75 82 SER A C 1
ATOM 633 O O . SER A 1 82 ? -5.735 -6.886 -10.168 1.00 89.75 82 SER A O 1
ATOM 635 N N . HIS A 1 83 ? -6.753 -7.162 -8.190 1.00 88.62 83 HIS A N 1
ATOM 636 C C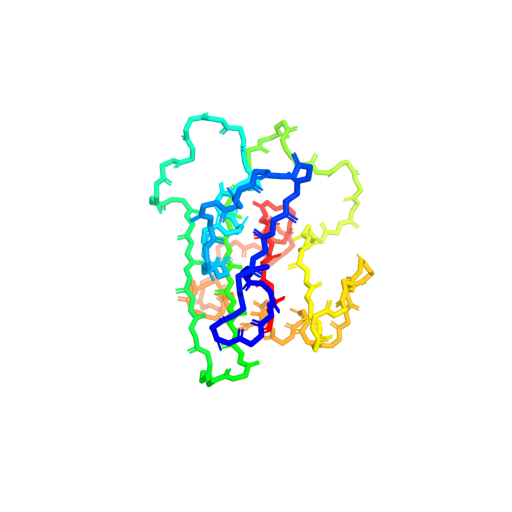A . HIS A 1 83 ? -6.687 -5.753 -7.781 1.00 88.62 83 HIS A CA 1
ATOM 637 C C . HIS A 1 83 ? -5.245 -5.257 -7.641 1.00 88.62 83 HIS A C 1
ATOM 639 O O . HIS A 1 83 ? -4.930 -4.148 -8.066 1.00 88.62 83 HIS A O 1
ATOM 645 N N . VAL A 1 84 ? -4.357 -6.096 -7.109 1.00 89.31 84 VAL A N 1
ATOM 646 C CA . VAL A 1 84 ? -2.929 -5.792 -6.939 1.00 89.31 84 VAL A CA 1
ATOM 647 C C . VAL A 1 84 ? -2.244 -5.692 -8.293 1.00 89.31 84 VAL A C 1
ATOM 649 O O . VAL A 1 84 ? -1.498 -4.747 -8.538 1.00 89.31 84 VAL A O 1
ATOM 652 N N . GLN A 1 85 ? -2.530 -6.638 -9.190 1.00 87.06 85 GLN A N 1
ATOM 653 C CA . GLN A 1 85 ? -1.955 -6.643 -10.531 1.00 87.06 85 GLN A CA 1
ATOM 654 C C . GLN A 1 85 ? -2.388 -5.410 -11.336 1.00 87.06 85 GLN A C 1
ATOM 656 O O . GLN A 1 85 ? -1.541 -4.742 -11.925 1.00 87.06 85 GLN A O 1
ATOM 661 N N . LEU A 1 86 ? -3.675 -5.051 -11.292 1.00 86.81 86 LEU A N 1
ATOM 662 C CA . LEU A 1 86 ? -4.195 -3.848 -11.947 1.00 86.81 86 LEU A CA 1
ATOM 663 C C . LEU A 1 86 ? -3.496 -2.576 -11.443 1.00 86.81 86 LEU A C 1
ATOM 665 O O . LEU A 1 86 ? -3.145 -1.694 -12.228 1.00 86.81 86 LEU A O 1
ATOM 669 N N . VAL A 1 87 ? -3.308 -2.463 -10.127 1.00 85.62 87 VAL A N 1
ATOM 670 C CA . VAL A 1 87 ? -2.620 -1.317 -9.521 1.00 85.62 87 VAL A CA 1
ATOM 671 C C . VAL A 1 87 ? -1.148 -1.290 -9.926 1.00 85.62 87 VAL A C 1
ATOM 673 O O . VAL A 1 87 ? -0.655 -0.237 -10.322 1.00 85.62 87 VAL A O 1
ATOM 676 N N . LEU A 1 88 ? -0.464 -2.434 -9.889 1.00 84.00 88 LEU A N 1
ATOM 677 C CA . LEU A 1 88 ? 0.928 -2.554 -10.314 1.00 84.00 88 LEU A CA 1
ATOM 678 C C . LEU A 1 88 ? 1.109 -2.074 -11.759 1.00 84.00 88 LEU A C 1
ATOM 680 O O . LEU A 1 88 ? 1.992 -1.268 -12.028 1.00 84.00 88 LEU A O 1
ATOM 684 N N . GLU A 1 89 ? 0.248 -2.510 -12.678 1.00 81.50 89 GLU A N 1
ATOM 685 C CA . GLU A 1 89 ? 0.283 -2.081 -14.081 1.00 81.50 89 GLU A CA 1
ATOM 686 C C . GLU A 1 89 ? 0.077 -0.566 -14.228 1.00 81.50 89 GLU A C 1
ATOM 688 O O . GLU A 1 89 ? 0.793 0.090 -14.987 1.00 81.50 89 GLU A O 1
ATOM 693 N N . ARG A 1 90 ? -0.850 0.022 -13.461 1.00 79.38 90 ARG A N 1
ATOM 694 C CA . ARG A 1 90 ? -1.086 1.476 -13.467 1.00 79.38 90 ARG A CA 1
ATOM 695 C C . ARG A 1 90 ? 0.094 2.266 -12.920 1.00 79.38 90 ARG A C 1
ATOM 697 O O . ARG A 1 90 ? 0.448 3.290 -13.499 1.00 79.38 90 ARG A O 1
ATOM 704 N N . VAL A 1 91 ? 0.701 1.800 -11.834 1.00 76.31 91 VAL A N 1
ATOM 705 C CA . VAL A 1 91 ? 1.859 2.457 -11.221 1.00 76.31 91 VAL A CA 1
ATOM 706 C C . VAL A 1 91 ? 3.082 2.352 -12.129 1.00 76.31 91 VAL A C 1
ATOM 708 O O . VAL A 1 91 ? 3.740 3.360 -12.359 1.00 76.31 91 VAL A O 1
ATOM 711 N N . LEU A 1 92 ? 3.352 1.181 -12.714 1.00 76.62 92 LEU A N 1
ATOM 712 C CA . LEU A 1 92 ? 4.453 0.997 -13.669 1.00 76.62 92 LEU A CA 1
ATOM 713 C C . LEU A 1 92 ? 4.283 1.876 -14.914 1.00 76.62 92 LEU A C 1
ATOM 715 O O . LEU A 1 92 ? 5.256 2.451 -15.403 1.00 76.62 92 LEU A O 1
ATOM 719 N N . LYS A 1 93 ? 3.043 2.026 -15.397 1.00 75.19 93 LYS A N 1
ATOM 720 C CA . LYS A 1 93 ? 2.718 2.947 -16.489 1.00 75.19 93 LYS A CA 1
ATOM 721 C C . LYS A 1 93 ? 2.944 4.408 -16.089 1.00 75.19 93 LYS A C 1
ATOM 723 O O . LYS A 1 93 ? 3.540 5.150 -16.860 1.00 75.19 93 LYS A O 1
ATOM 728 N N . ALA A 1 94 ? 2.501 4.817 -14.899 1.00 69.44 94 ALA A N 1
ATOM 729 C CA . ALA A 1 94 ? 2.703 6.178 -14.394 1.00 69.44 94 ALA A CA 1
ATOM 730 C C . ALA A 1 94 ? 4.185 6.505 -14.144 1.00 69.44 94 ALA A C 1
ATOM 732 O O . ALA A 1 94 ? 4.606 7.636 -14.355 1.00 69.44 94 ALA A O 1
ATOM 733 N N . ALA A 1 95 ? 4.979 5.513 -13.740 1.00 65.44 95 ALA A N 1
ATOM 734 C CA . ALA A 1 95 ? 6.417 5.641 -13.529 1.00 65.44 95 ALA A CA 1
ATOM 735 C C . ALA A 1 95 ? 7.243 5.635 -14.833 1.00 65.44 95 ALA A C 1
ATOM 737 O O . ALA A 1 95 ? 8.466 5.702 -14.765 1.00 65.44 95 ALA A O 1
ATOM 738 N N . GLY A 1 96 ? 6.617 5.515 -16.013 1.00 65.50 96 GLY A N 1
ATOM 739 C CA . GLY A 1 96 ? 7.314 5.515 -17.309 1.00 65.50 96 GLY A CA 1
ATOM 740 C C . GLY A 1 96 ? 8.121 4.244 -17.613 1.00 65.50 96 GLY A C 1
ATOM 741 O O . GLY A 1 96 ? 8.758 4.150 -18.660 1.00 65.50 96 GLY A O 1
ATOM 742 N N . VAL A 1 97 ? 8.057 3.232 -16.741 1.00 62.91 97 VAL A N 1
ATOM 743 C CA . VAL A 1 97 ? 8.770 1.949 -16.903 1.00 62.91 97 VAL A CA 1
ATOM 744 C C . VAL A 1 97 ? 8.220 1.156 -18.092 1.00 62.91 97 VAL A C 1
ATOM 746 O O . VAL A 1 97 ? 8.940 0.397 -18.726 1.00 62.91 97 VAL A O 1
ATOM 749 N N . ALA A 1 98 ? 6.950 1.366 -18.447 1.00 54.09 98 ALA A N 1
ATOM 750 C CA . ALA A 1 98 ? 6.338 0.736 -19.614 1.00 54.09 98 ALA A CA 1
ATOM 751 C C . ALA A 1 98 ? 6.851 1.277 -20.967 1.00 54.09 98 ALA A C 1
ATOM 753 O O . ALA A 1 98 ? 6.497 0.715 -21.999 1.00 54.09 98 ALA A O 1
ATOM 754 N N . THR A 1 99 ? 7.623 2.371 -20.977 1.00 50.41 99 THR A N 1
ATOM 755 C CA . THR A 1 99 ? 7.971 3.121 -22.199 1.00 50.41 99 THR A CA 1
ATOM 756 C C . THR A 1 99 ? 9.464 3.196 -22.512 1.00 50.41 99 THR A C 1
ATOM 758 O O . THR A 1 99 ? 9.808 3.557 -23.632 1.00 50.41 99 THR A O 1
ATOM 761 N N . GLU A 1 100 ? 10.352 2.825 -21.586 1.00 48.78 100 GLU A N 1
ATOM 762 C CA . GLU A 1 100 ? 11.789 2.738 -21.861 1.00 48.78 100 GLU A CA 1
ATOM 763 C C . GLU A 1 100 ? 12.293 1.318 -21.579 1.00 48.78 100 GLU A C 1
ATOM 765 O O . GLU A 1 100 ? 12.328 0.882 -20.430 1.00 48.7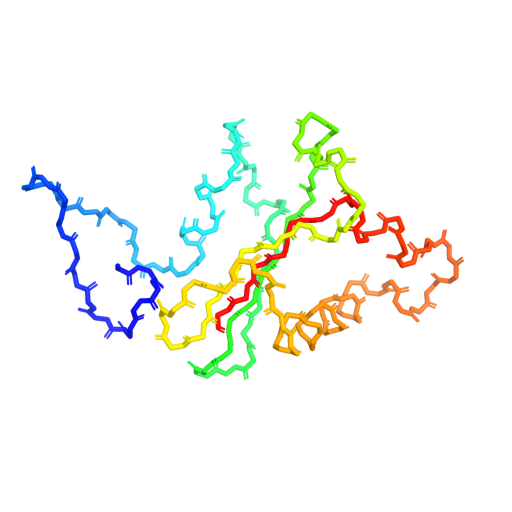8 100 GLU A O 1
ATOM 770 N N . ASP A 1 101 ? 12.757 0.618 -22.619 1.00 53.28 101 ASP A N 1
ATOM 771 C CA . ASP A 1 101 ? 13.346 -0.739 -22.596 1.00 53.28 101 ASP A CA 1
ATOM 772 C C . ASP A 1 101 ? 14.599 -0.892 -21.699 1.00 53.28 101 ASP A C 1
ATOM 774 O O . ASP A 1 101 ? 15.304 -1.901 -21.736 1.00 53.28 101 ASP A O 1
ATOM 778 N N . ARG A 1 102 ? 14.923 0.118 -20.887 1.00 53.66 102 ARG A N 1
ATOM 779 C CA . ARG A 1 102 ? 16.144 0.197 -20.082 1.00 53.66 102 ARG A CA 1
ATOM 780 C C . ARG A 1 102 ? 16.074 -0.579 -18.771 1.00 53.66 102 ARG A C 1
ATOM 782 O O . ARG A 1 102 ? 17.125 -0.950 -18.253 1.00 53.66 102 ARG A O 1
ATOM 789 N N . VAL A 1 103 ? 14.884 -0.842 -18.222 1.00 60.91 103 VAL A N 1
ATOM 790 C CA . VAL A 1 103 ? 14.740 -1.555 -16.940 1.00 60.91 103 VAL A CA 1
ATOM 791 C C . VAL A 1 103 ? 13.665 -2.630 -17.041 1.00 60.91 103 VAL A C 1
ATOM 793 O O . VAL A 1 103 ? 12.491 -2.344 -17.250 1.00 60.91 103 VAL A O 1
ATOM 796 N N . SER A 1 104 ? 14.058 -3.890 -16.839 1.00 65.94 104 SER A N 1
ATOM 797 C CA . SER A 1 104 ? 13.114 -5.010 -16.839 1.00 65.94 104 SER A CA 1
ATOM 798 C C . SER A 1 104 ? 12.059 -4.841 -15.742 1.00 65.94 104 SER A C 1
ATOM 800 O O . SER A 1 104 ? 12.386 -4.628 -14.571 1.00 65.94 104 SER A O 1
ATOM 802 N N . ASN A 1 105 ? 10.788 -5.040 -16.102 1.00 67.94 105 ASN A N 1
ATOM 803 C CA . ASN A 1 105 ? 9.659 -5.088 -15.166 1.00 67.94 105 ASN A CA 1
ATOM 804 C C . ASN A 1 105 ? 9.909 -6.040 -13.982 1.00 67.94 105 ASN A C 1
ATOM 806 O O . ASN A 1 105 ? 9.398 -5.808 -12.888 1.00 67.94 105 ASN A O 1
ATOM 810 N N . ALA A 1 106 ? 10.702 -7.099 -14.177 1.00 69.25 106 ALA A N 1
ATOM 811 C CA . ALA A 1 106 ? 11.077 -8.027 -13.113 1.00 69.25 106 ALA A CA 1
ATOM 812 C C . ALA A 1 106 ? 11.958 -7.369 -12.038 1.00 69.25 106 ALA A C 1
ATOM 814 O O . ALA A 1 106 ? 11.759 -7.614 -10.851 1.00 69.25 106 ALA A O 1
ATOM 815 N N . ILE A 1 107 ? 12.881 -6.492 -12.447 1.00 71.44 107 ILE A N 1
ATOM 816 C CA . ILE A 1 107 ? 13.770 -5.759 -11.538 1.00 71.44 107 ILE A CA 1
ATOM 817 C C . ILE A 1 107 ? 12.951 -4.775 -10.705 1.00 71.44 107 ILE A C 1
ATOM 819 O O . ILE A 1 107 ? 13.103 -4.726 -9.488 1.00 71.44 107 ILE A O 1
ATOM 823 N N . VAL A 1 108 ? 12.034 -4.032 -11.334 1.00 74.62 108 VAL A N 1
ATOM 824 C CA . VAL A 1 108 ? 11.169 -3.096 -10.601 1.00 74.62 108 VAL A CA 1
ATOM 825 C C . VAL A 1 108 ? 10.301 -3.847 -9.598 1.00 74.62 108 VAL A C 1
ATOM 827 O O . VAL A 1 108 ? 10.265 -3.474 -8.433 1.00 74.62 108 VAL A O 1
ATOM 830 N N . ARG A 1 109 ? 9.682 -4.962 -10.003 1.00 75.69 109 ARG A N 1
ATOM 831 C CA . ARG A 1 109 ? 8.859 -5.794 -9.110 1.00 75.69 109 ARG A CA 1
ATOM 832 C C . ARG A 1 109 ? 9.626 -6.316 -7.891 1.00 75.69 109 ARG A C 1
ATOM 834 O O . ARG A 1 109 ? 9.044 -6.374 -6.817 1.00 75.69 109 ARG A O 1
ATOM 841 N N . GLY A 1 110 ? 10.905 -6.664 -8.029 1.00 78.31 110 GLY A N 1
ATOM 842 C CA . GLY A 1 110 ? 11.725 -7.131 -6.902 1.00 78.31 110 GLY A CA 1
ATOM 843 C C . GLY A 1 110 ? 12.134 -6.032 -5.914 1.00 78.31 110 GLY A C 1
ATOM 844 O O . GLY A 1 110 ? 12.514 -6.329 -4.784 1.00 78.31 110 GLY A O 1
ATOM 845 N N . ASN A 1 111 ? 12.035 -4.764 -6.321 1.00 80.56 111 ASN A N 1
ATOM 846 C CA . ASN A 1 111 ? 12.586 -3.626 -5.583 1.00 80.56 111 ASN A CA 1
ATOM 847 C C . ASN A 1 111 ? 11.517 -2.671 -5.047 1.00 80.56 111 ASN A C 1
ATOM 849 O O . ASN A 1 111 ? 11.862 -1.596 -4.559 1.00 80.56 111 ASN A O 1
ATOM 853 N N . VAL A 1 112 ? 10.235 -3.025 -5.148 1.00 83.75 112 VAL A N 1
ATOM 854 C CA . VAL A 1 112 ? 9.133 -2.152 -4.733 1.00 83.75 112 VAL A CA 1
ATOM 855 C C . VAL A 1 112 ? 8.207 -2.827 -3.734 1.00 83.75 112 VAL A C 1
ATOM 857 O O . VAL A 1 112 ? 7.947 -4.028 -3.802 1.00 83.75 112 VAL A O 1
ATOM 860 N N . LEU A 1 113 ? 7.681 -2.008 -2.829 1.00 87.38 113 LEU A N 1
ATOM 861 C CA . LEU A 1 113 ? 6.562 -2.332 -1.961 1.00 87.38 113 LEU A CA 1
ATOM 862 C C . LEU A 1 113 ? 5.321 -1.623 -2.491 1.00 87.38 113 LEU A C 1
ATOM 864 O O . LEU A 1 113 ? 5.269 -0.390 -2.532 1.00 87.38 113 LEU A O 1
ATOM 868 N N . LEU A 1 114 ? 4.337 -2.409 -2.915 1.00 88.88 114 LEU A N 1
ATOM 869 C CA . LEU A 1 114 ? 3.081 -1.906 -3.452 1.00 88.88 114 LEU A CA 1
ATOM 870 C C . LEU A 1 114 ? 2.019 -1.799 -2.355 1.00 88.88 114 LEU A C 1
ATOM 872 O O . LEU A 1 114 ? 1.820 -2.731 -1.578 1.00 88.88 114 LEU A O 1
ATOM 876 N N . PHE A 1 115 ? 1.280 -0.696 -2.350 1.00 89.69 115 PHE A N 1
ATOM 877 C CA . PHE A 1 115 ? 0.116 -0.479 -1.500 1.00 89.69 115 PHE A CA 1
ATOM 878 C C . PHE A 1 115 ? -1.142 -0.381 -2.362 1.00 89.69 115 PHE A C 1
ATOM 880 O O . PHE A 1 115 ? -1.159 0.370 -3.338 1.00 89.69 115 PHE A O 1
ATOM 887 N N . ALA A 1 116 ? -2.199 -1.110 -2.005 1.00 90.25 116 ALA A N 1
ATOM 888 C CA . ALA A 1 116 ? -3.484 -1.051 -2.708 1.00 90.25 116 ALA A CA 1
ATOM 889 C C . ALA A 1 116 ? -4.669 -1.131 -1.734 1.00 90.25 116 ALA A C 1
ATOM 891 O O . ALA A 1 116 ? -4.703 -2.001 -0.867 1.00 90.25 116 ALA A O 1
ATOM 892 N N . LYS A 1 117 ? -5.646 -0.241 -1.888 1.00 87.12 117 LYS A N 1
ATOM 893 C CA . LYS A 1 117 ? -6.916 -0.226 -1.156 1.00 87.12 117 LYS A CA 1
ATOM 894 C C . LYS A 1 117 ? -8.055 0.086 -2.119 1.00 87.12 117 LYS A C 1
ATOM 896 O O . LYS A 1 117 ? -7.852 0.963 -2.993 1.00 87.12 117 LYS A O 1
#

Secondary structure (DSSP, 8-state):
-TTSSTT---EETTEEP---SHHHHHHTTSSS---GGGEEEEESSTT-EEEEEEPPGGGS-SSSS-EEEEEETTEE-TT--HHHHHHHHHHHHHTTTTT-TTS-HHHHHHTEEEEE-

Sequence (117 aa):
ACLADEGVQVTFNGNRIPFTSFRDYAALHGREPVSDSSLIFGSGGRRFQYGMRILREDERSPLVGVQQVSFVNSVATYRGGSHVQLVLERVLKAAGVATEDRVSNAIVRGNVLLFAK

Radius of gyration: 14.92 Å; chains: 1; bounding box: 33×26×48 Å

Foldseek 3Di:
DALAAQPDWDDDPNHTDPDRHVLVVVCVPDDPDPDPVQKAWDAPPPQKIKIKGFADPVRFDPDQFAAEFEDDNSDTDRVDDPQQVVRLVVVCVVVCVVPDPPDDPSNVRRGMYMYID